Protein AF-A0A957IPK6-F1 (afdb_monomer)

Solvent-accessible surface area (backbone atoms only — not comparable to full-atom values): 6291 Å² total; per-residue (Å²): 106,47,81,39,20,40,30,77,66,76,38,60,63,90,90,68,87,80,60,95,87,61,80,61,48,41,78,31,62,77,38,46,96,64,96,66,95,61,66,51,75,47,46,54,57,97,92,36,81,48,66,63,38,65,96,62,72,38,69,56,96,72,29,33,40,40,62,72,87,48,88,86,35,32,35,38,36,43,97,91,46,74,29,48,57,64,97,69,92,48,79,67,56,54,79,82,80,132

Nearest PDB structures (foldseek):
  6sjl-assembly1_C  TM=2.484E-01  e=4.606E+00  Escherichia col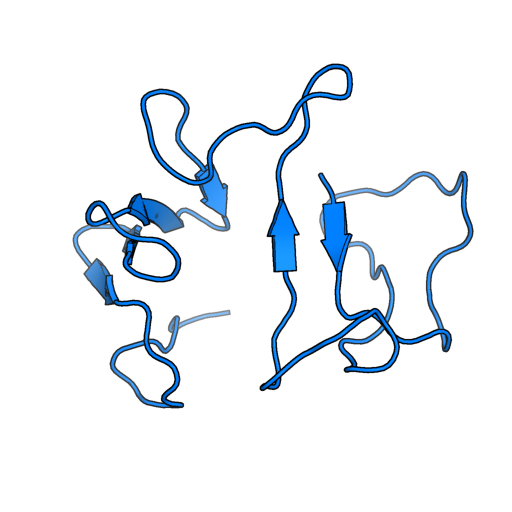i
  6sk0-assembly1_A  TM=2.640E-01  e=8.085E+00  Escherichia coli

Sequence (98 aa):
ITYMHLETRDRIAVGTFVQTGDRLGHPSCEGGYSNGTHVHIARTFNGRWVSADGDIPFTMGGWVSQGLGREYDGVLVHGGVSKEACECRDEINAIPGQ

Foldseek 3Di:
DDKFQFDPPPADDPPDDDDPPDDRHDHHCNRDHDPDGDMDDWDDDPRDTDDLADPDWDADPQWTWHAPPDPQWTWTDHPNDIATRDPDDDPSNDDPDD

Secondary structure (DSSP, 8-state):
-EEESB-STTPPPTT----TT-----B-GGGS--SSS--EEEEEETTEEE-SSSSS-EEETTEEEEE-SSTT-EEEEETTEEEE--SS-STTT-----

Radius of gyration: 14.69 Å; Cα contacts (8 Å, |Δi|>4): 141; chains: 1; bounding box: 32×29×38 Å

Mean predicted aligned error: 3.59 Å

pLDDT: mean 93.13, std 6.08, range [49.44, 97.56]

Structure (mmCIF, N/CA/C/O backbone):
data_AF-A0A957IPK6-F1
#
_entry.id   AF-A0A957IPK6-F1
#
loop_
_atom_site.group_PDB
_atom_site.id
_atom_site.type_symbol
_atom_site.label_atom_id
_atom_site.label_alt_id
_atom_site.label_comp_id
_atom_site.label_asym_id
_atom_site.label_entity_id
_atom_site.label_seq_id
_atom_site.pdbx_PDB_ins_code
_atom_site.Cartn_x
_atom_site.Cartn_y
_atom_site.Cartn_z
_atom_site.occupancy
_atom_site.B_iso_or_equiv
_atom_site.auth_seq_id
_atom_site.auth_comp_id
_atom_site.auth_asym_id
_atom_site.auth_atom_id
_atom_site.pdbx_PDB_model_num
ATOM 1 N N . ILE A 1 1 ? -3.523 0.366 -9.989 1.00 91.12 1 ILE A N 1
ATOM 2 C CA . ILE A 1 1 ? -2.810 0.131 -8.709 1.00 91.12 1 ILE A CA 1
ATOM 3 C C . ILE A 1 1 ? -1.333 0.337 -8.975 1.00 91.12 1 ILE A C 1
ATOM 5 O O . ILE A 1 1 ? -0.864 -0.109 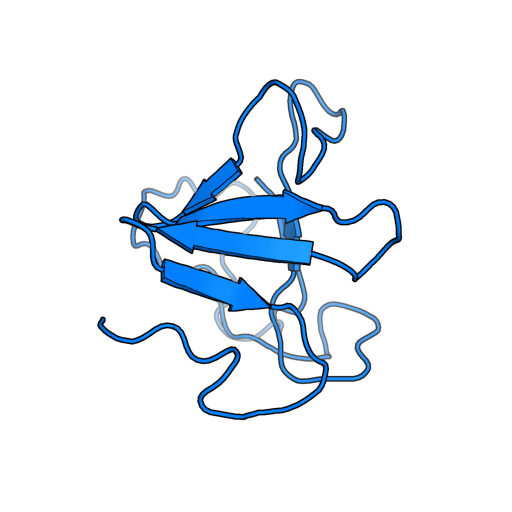-10.015 1.00 91.12 1 ILE A O 1
ATOM 9 N N . THR A 1 2 ? -0.640 1.014 -8.074 1.00 92.75 2 THR A N 1
ATOM 10 C CA . THR A 1 2 ? 0.795 1.285 -8.144 1.00 92.75 2 THR A CA 1
ATOM 11 C C . THR A 1 2 ? 1.471 0.616 -6.957 1.00 92.75 2 THR A C 1
ATOM 13 O O . THR A 1 2 ? 0.971 0.741 -5.841 1.00 92.75 2 THR A O 1
ATOM 16 N N . TYR A 1 3 ? 2.595 -0.054 -7.204 1.00 94.94 3 TYR A N 1
ATOM 17 C CA . TYR A 1 3 ? 3.501 -0.592 -6.189 1.00 94.94 3 TYR A CA 1
ATOM 18 C C . TYR A 1 3 ? 4.842 0.142 -6.315 1.00 94.94 3 TYR A C 1
ATOM 20 O O . TYR A 1 3 ? 5.351 0.280 -7.427 1.00 94.94 3 TYR A O 1
ATOM 28 N N . MET A 1 4 ? 5.398 0.629 -5.208 1.00 94.88 4 MET A N 1
ATOM 29 C CA . MET A 1 4 ? 6.682 1.346 -5.164 1.00 94.88 4 MET A CA 1
ATOM 30 C C . MET A 1 4 ? 7.642 0.669 -4.181 1.00 94.88 4 MET A C 1
ATOM 32 O O . MET A 1 4 ? 7.228 -0.203 -3.420 1.00 94.88 4 MET A O 1
ATOM 36 N N . HIS A 1 5 ? 8.908 1.094 -4.193 1.00 96.94 5 HIS A N 1
ATOM 37 C CA . HIS A 1 5 ? 10.015 0.478 -3.456 1.00 96.94 5 HIS A CA 1
ATOM 38 C C . HIS A 1 5 ? 10.259 -0.953 -3.916 1.00 96.94 5 HIS A C 1
ATOM 40 O O . HIS A 1 5 ? 10.269 -1.879 -3.115 1.00 96.94 5 HIS A O 1
ATOM 46 N N . LEU A 1 6 ? 10.415 -1.132 -5.231 1.00 95.81 6 LEU A N 1
ATOM 47 C CA . LEU A 1 6 ? 10.802 -2.399 -5.849 1.00 95.81 6 LEU A CA 1
ATOM 48 C C . LEU A 1 6 ? 12.175 -2.264 -6.519 1.00 95.81 6 LEU A C 1
ATOM 50 O O . LEU A 1 6 ? 12.385 -1.325 -7.294 1.00 95.81 6 LEU A O 1
ATOM 54 N N . GLU A 1 7 ? 13.082 -3.209 -6.260 1.00 95.75 7 GLU A N 1
ATOM 55 C CA . GLU A 1 7 ? 14.385 -3.278 -6.946 1.00 95.75 7 GLU A CA 1
ATOM 56 C C . GLU A 1 7 ? 14.251 -3.662 -8.419 1.00 95.75 7 GLU A C 1
ATOM 58 O O . GLU A 1 7 ? 13.178 -4.032 -8.896 1.00 95.75 7 GLU A O 1
ATOM 63 N N . THR A 1 8 ? 15.346 -3.534 -9.166 1.00 95.56 8 THR A N 1
ATOM 64 C CA . THR A 1 8 ? 15.403 -3.888 -10.592 1.00 95.56 8 THR A CA 1
ATOM 65 C C . THR A 1 8 ? 15.432 -5.392 -10.846 1.00 95.56 8 THR A C 1
ATOM 67 O O . THR A 1 8 ? 14.889 -5.849 -11.855 1.00 95.56 8 THR A O 1
ATOM 70 N N . ARG A 1 9 ? 16.034 -6.174 -9.947 1.00 96.69 9 ARG A N 1
ATOM 71 C CA . ARG A 1 9 ? 16.130 -7.632 -10.076 1.00 96.69 9 ARG A CA 1
ATOM 72 C C . ARG A 1 9 ? 14.743 -8.272 -10.040 1.00 96.69 9 ARG A C 1
ATOM 74 O O . ARG A 1 9 ? 13.933 -7.971 -9.171 1.00 96.69 9 ARG A O 1
ATOM 81 N N . ASP A 1 10 ? 14.479 -9.157 -10.999 1.00 95.81 10 ASP A N 1
ATOM 82 C CA . ASP A 1 10 ? 13.206 -9.875 -11.175 1.00 95.81 10 ASP A CA 1
ATOM 83 C C . ASP A 1 10 ? 11.956 -8.973 -11.242 1.00 95.81 10 ASP A C 1
ATOM 85 O O . ASP A 1 10 ? 10.829 -9.458 -11.111 1.00 95.81 10 ASP A O 1
ATOM 89 N N . ARG A 1 11 ? 12.124 -7.659 -11.455 1.00 96.38 11 ARG A N 1
ATOM 90 C CA . ARG A 1 11 ? 10.999 -6.747 -11.638 1.00 96.38 11 ARG A CA 1
ATOM 91 C C . ARG A 1 11 ? 10.344 -7.027 -12.972 1.00 96.38 11 ARG A C 1
ATOM 93 O O . ARG A 1 11 ? 11.003 -7.072 -14.012 1.00 96.38 11 ARG A O 1
ATOM 100 N N . ILE A 1 12 ? 9.032 -7.186 -12.933 1.00 96.56 12 ILE A N 1
ATOM 101 C CA . ILE A 1 12 ? 8.264 -7.536 -14.118 1.00 96.56 12 ILE A CA 1
ATOM 102 C C . ILE A 1 12 ? 8.389 -6.458 -15.207 1.00 96.56 12 ILE A C 1
ATOM 104 O O . ILE A 1 12 ? 8.454 -5.258 -14.925 1.00 96.56 12 ILE A O 1
ATOM 108 N N . ALA A 1 13 ? 8.432 -6.886 -16.469 1.00 96.50 13 ALA A N 1
ATOM 109 C CA . ALA A 1 13 ? 8.580 -5.980 -17.601 1.00 96.50 13 ALA A CA 1
ATOM 110 C C . ALA A 1 13 ? 7.322 -5.123 -17.818 1.00 96.50 13 ALA A C 1
ATOM 112 O O . ALA A 1 13 ? 6.189 -5.578 -17.630 1.00 96.50 13 ALA A O 1
ATOM 113 N N . VAL A 1 14 ? 7.517 -3.885 -18.278 1.00 95.94 14 VAL A N 1
ATOM 114 C CA . VAL A 1 14 ? 6.416 -2.980 -18.641 1.00 95.94 14 VAL A CA 1
ATOM 115 C C . VAL A 1 14 ? 5.577 -3.599 -19.763 1.00 95.94 14 VAL A C 1
ATOM 117 O O . VAL A 1 14 ? 6.116 -4.128 -20.730 1.00 95.94 14 VAL A O 1
ATOM 120 N N . GLY A 1 15 ? 4.252 -3.516 -19.631 1.00 97.00 15 GLY A N 1
ATOM 121 C CA . GLY A 1 15 ? 3.301 -4.106 -20.579 1.00 97.00 15 GLY A CA 1
ATOM 122 C C . GLY A 1 15 ? 2.941 -5.565 -20.285 1.00 97.00 15 GLY A C 1
ATOM 123 O O . GLY A 1 15 ? 2.078 -6.114 -20.964 1.00 97.00 15 GLY A O 1
ATOM 124 N N . THR A 1 16 ? 3.546 -6.188 -19.268 1.00 97.56 16 THR A N 1
ATOM 125 C CA . THR A 1 16 ? 3.163 -7.541 -18.845 1.00 97.56 16 THR A CA 1
ATOM 126 C C . THR A 1 16 ? 1.782 -7.528 -18.193 1.00 97.56 16 THR A C 1
ATOM 128 O O . THR A 1 16 ? 1.521 -6.738 -17.284 1.00 97.56 16 THR A O 1
ATOM 131 N N . PHE A 1 17 ? 0.899 -8.416 -18.646 1.00 96.88 17 PHE A N 1
ATOM 132 C CA . PHE A 1 17 ? -0.386 -8.662 -17.995 1.00 96.88 17 PHE A CA 1
ATOM 133 C C . PHE A 1 17 ? -0.180 -9.508 -16.739 1.00 96.88 17 PHE A C 1
ATOM 135 O O . PHE A 1 17 ? 0.559 -10.488 -16.77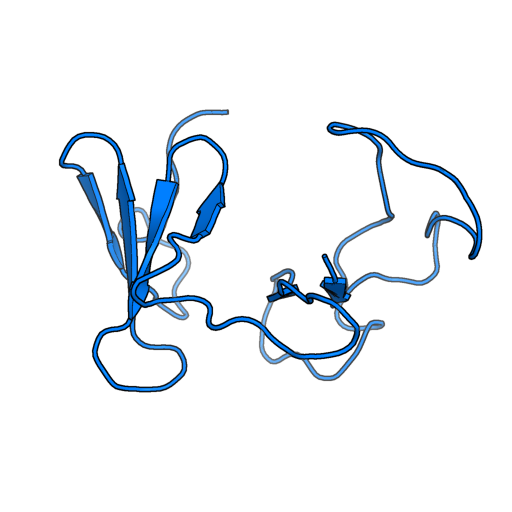7 1.00 96.88 17 PHE A O 1
ATOM 142 N N . VAL A 1 18 ? -0.855 -9.143 -15.650 1.00 95.69 18 VAL A N 1
ATOM 143 C CA . VAL A 1 18 ? -0.751 -9.821 -14.350 1.00 95.69 18 VAL A CA 1
ATOM 144 C C . VAL A 1 18 ? -2.125 -10.109 -13.761 1.00 95.69 18 VAL A C 1
ATOM 146 O O . VAL A 1 18 ? -3.109 -9.442 -14.089 1.00 95.69 18 VAL A O 1
ATOM 149 N N . GLN A 1 19 ? -2.170 -11.089 -12.871 1.00 96.12 19 GLN A N 1
ATOM 150 C CA . GLN A 1 19 ? -3.310 -11.488 -12.059 1.00 96.12 19 GLN A CA 1
ATOM 151 C C . GLN A 1 19 ? -2.988 -11.327 -10.568 1.00 96.12 19 GLN A C 1
ATOM 153 O O . GLN A 1 19 ? -1.839 -11.150 -10.155 1.00 96.12 19 GLN A O 1
ATOM 158 N N . THR A 1 20 ? -4.018 -11.388 -9.725 1.00 93.56 20 THR A N 1
ATOM 159 C CA . THR A 1 20 ? -3.821 -11.450 -8.273 1.00 93.56 20 THR A CA 1
ATOM 160 C C . THR A 1 20 ? -2.988 -12.678 -7.907 1.00 93.56 20 THR A C 1
ATOM 162 O O . THR A 1 20 ? -3.334 -13.794 -8.279 1.00 93.56 20 THR A O 1
ATOM 165 N N . GLY A 1 21 ? -1.912 -12.461 -7.147 1.00 92.62 21 GLY A N 1
ATOM 166 C CA . GLY A 1 21 ? -0.972 -13.507 -6.734 1.00 92.62 21 GLY A CA 1
ATOM 167 C C . GLY A 1 21 ? 0.327 -13.536 -7.541 1.00 92.62 21 GLY A C 1
ATOM 168 O O . GLY A 1 21 ? 1.305 -14.120 -7.073 1.00 92.62 21 GLY A O 1
ATOM 169 N N . ASP A 1 22 ? 0.381 -12.865 -8.695 1.00 96.38 22 ASP A N 1
ATOM 170 C CA . ASP A 1 22 ? 1.610 -12.781 -9.483 1.00 96.38 22 ASP A CA 1
ATOM 171 C C . ASP A 1 22 ? 2.697 -11.981 -8.756 1.00 96.38 22 ASP A C 1
ATOM 173 O O . ASP A 1 22 ? 2.443 -10.977 -8.082 1.00 96.38 22 ASP A O 1
ATOM 177 N N . ARG A 1 23 ? 3.948 -12.420 -8.918 1.00 95.69 23 ARG A N 1
ATOM 178 C CA . ARG A 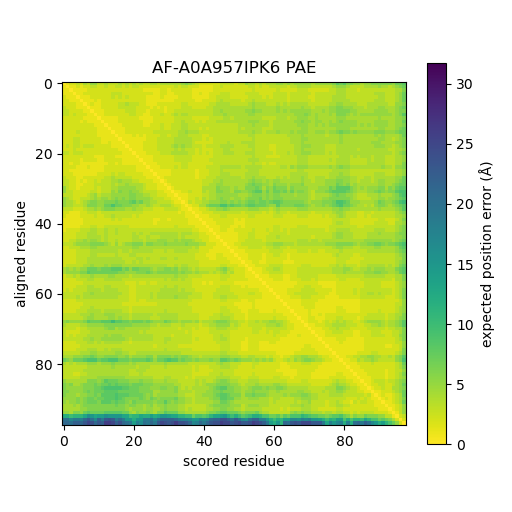1 23 ? 5.118 -11.734 -8.362 1.00 95.69 23 ARG A CA 1
ATOM 179 C C . ARG A 1 23 ? 5.497 -10.556 -9.253 1.00 95.69 23 ARG A C 1
ATOM 181 O O . ARG A 1 23 ? 5.743 -10.734 -10.441 1.00 95.69 23 ARG A O 1
ATOM 188 N N . LEU A 1 24 ? 5.591 -9.364 -8.664 1.00 96.31 24 LEU A N 1
ATOM 189 C CA . LEU A 1 24 ? 5.925 -8.131 -9.391 1.00 96.31 24 LEU A CA 1
ATOM 190 C C . LEU A 1 24 ? 7.412 -7.737 -9.296 1.00 96.31 24 LEU A C 1
ATOM 192 O O . LEU A 1 24 ? 7.868 -6.898 -10.072 1.00 96.31 24 LEU A O 1
ATOM 196 N N . GLY A 1 25 ? 8.157 -8.324 -8.355 1.00 96.06 25 GLY A N 1
ATOM 197 C CA . GLY A 1 25 ? 9.565 -8.031 -8.069 1.00 96.06 25 GLY A CA 1
ATOM 198 C C . GLY A 1 25 ? 9.893 -8.267 -6.593 1.00 96.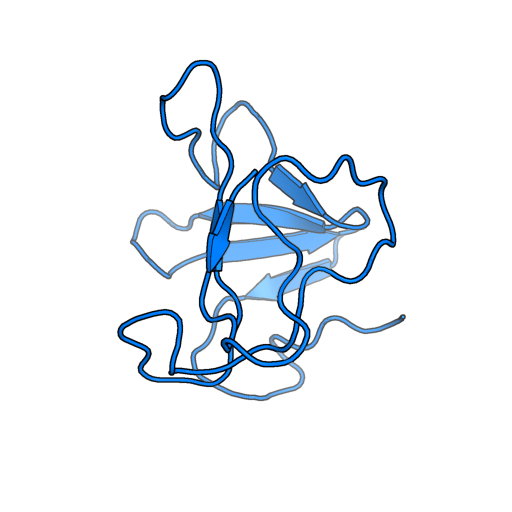06 25 GLY A C 1
ATOM 199 O O . GLY A 1 25 ? 9.173 -9.004 -5.911 1.00 96.06 25 GLY A O 1
ATOM 200 N N . HIS A 1 26 ? 10.941 -7.607 -6.093 1.00 96.25 26 HIS A N 1
ATOM 201 C CA . HIS A 1 26 ? 11.347 -7.661 -4.681 1.00 96.25 26 HIS A CA 1
ATOM 202 C C . HIS A 1 26 ? 11.300 -6.267 -4.030 1.00 96.25 26 HIS A C 1
ATOM 204 O O . HIS A 1 26 ? 11.682 -5.296 -4.686 1.00 96.25 26 HIS A O 1
ATOM 210 N N . PRO A 1 27 ? 10.857 -6.135 -2.764 1.00 95.31 27 PRO A N 1
ATOM 211 C CA . PRO A 1 27 ? 10.906 -4.868 -2.032 1.00 95.31 27 PRO A CA 1
ATOM 212 C C . PRO A 1 27 ? 12.340 -4.352 -1.839 1.00 95.31 27 PRO A C 1
ATOM 214 O O . PRO A 1 27 ? 13.216 -5.124 -1.456 1.00 95.31 27 PRO A O 1
ATOM 217 N N . SER A 1 28 ? 12.586 -3.059 -2.068 1.00 94.81 28 SER A N 1
ATOM 218 C CA . SER A 1 28 ? 13.903 -2.422 -1.911 1.00 94.81 28 SER A CA 1
ATOM 219 C C . SER A 1 28 ? 13.839 -0.891 -1.953 1.00 94.81 28 SER A C 1
ATOM 221 O O . SER A 1 28 ? 13.011 -0.309 -2.655 1.00 94.81 28 SER A O 1
ATOM 223 N N . CYS A 1 29 ? 14.795 -0.231 -1.290 1.00 93.25 29 CYS A N 1
ATOM 224 C CA . CYS A 1 29 ? 15.006 1.220 -1.365 1.00 93.25 29 CYS A CA 1
ATOM 225 C C . CYS A 1 29 ? 15.542 1.696 -2.732 1.00 93.25 29 CYS A C 1
ATOM 227 O O . CYS A 1 29 ? 15.626 2.893 -2.971 1.00 93.25 29 CYS A O 1
ATOM 229 N N . GLU A 1 30 ? 15.923 0.795 -3.647 1.00 94.00 30 GLU A N 1
ATOM 230 C CA . GLU A 1 30 ? 16.308 1.174 -5.020 1.00 94.00 30 GLU A CA 1
ATOM 231 C C . GLU A 1 30 ? 15.129 1.807 -5.787 1.00 94.00 30 GLU A C 1
ATOM 233 O O . GLU A 1 30 ? 15.317 2.666 -6.647 1.00 94.00 30 GLU A O 1
ATOM 238 N N . GLY A 1 31 ? 13.894 1.412 -5.455 1.00 89.88 31 GLY A N 1
ATOM 239 C CA . GLY A 1 31 ? 12.670 1.853 -6.127 1.00 89.88 31 GLY A CA 1
ATOM 240 C C . GLY A 1 31 ? 12.174 3.256 -5.754 1.00 89.88 31 GLY A C 1
ATOM 241 O O . GLY A 1 31 ? 11.017 3.568 -6.042 1.00 89.88 31 GLY A O 1
ATOM 242 N N . GLY A 1 32 ? 13.005 4.079 -5.105 1.00 92.50 32 GLY A N 1
ATOM 243 C CA . GLY A 1 32 ? 12.694 5.449 -4.691 1.00 92.50 32 GLY A CA 1
ATOM 244 C C . GLY A 1 32 ? 13.197 5.782 -3.284 1.00 92.50 32 GLY A C 1
ATOM 245 O O . GLY A 1 32 ? 13.705 4.929 -2.566 1.00 92.50 32 GLY A O 1
ATOM 246 N N . TYR A 1 33 ? 13.050 7.041 -2.865 1.00 93.50 33 TYR A N 1
ATOM 247 C CA . TYR A 1 33 ? 13.442 7.454 -1.513 1.00 93.50 33 TYR A CA 1
ATOM 248 C C . TYR A 1 33 ? 12.608 6.725 -0.448 1.00 93.50 33 TYR A C 1
ATOM 250 O O . TYR A 1 33 ? 11.383 6.827 -0.453 1.00 93.50 33 TYR A O 1
ATOM 258 N N . SER A 1 34 ? 13.270 6.036 0.481 1.00 90.69 34 SER A N 1
ATOM 259 C CA . SER A 1 34 ? 12.634 5.334 1.59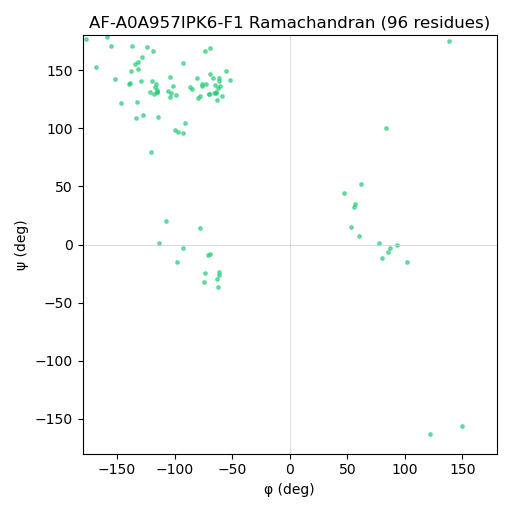6 1.00 90.69 34 SER A CA 1
ATOM 260 C C . SER A 1 34 ? 13.429 5.531 2.885 1.00 90.69 34 SER A C 1
ATOM 262 O O . SER A 1 34 ? 14.657 5.457 2.874 1.00 90.69 34 SER A O 1
ATOM 264 N N . ASN A 1 35 ? 12.729 5.742 3.999 1.00 88.56 35 ASN A N 1
ATOM 265 C CA . ASN A 1 35 ? 13.294 5.765 5.351 1.00 88.56 35 ASN A CA 1
ATOM 266 C C . ASN A 1 35 ? 13.232 4.389 6.048 1.00 88.56 35 ASN A C 1
ATOM 268 O O . ASN A 1 35 ? 13.729 4.253 7.164 1.00 88.56 35 ASN A O 1
ATOM 272 N N . GLY A 1 36 ? 12.633 3.374 5.411 1.00 86.25 36 GLY A N 1
ATOM 273 C CA . GLY A 1 36 ? 12.342 2.089 6.039 1.00 86.25 36 GLY A CA 1
ATOM 274 C C . GLY A 1 36 ? 12.148 0.928 5.061 1.00 86.25 36 GLY A C 1
ATOM 275 O O . GLY A 1 36 ? 12.245 1.064 3.840 1.00 86.25 36 GLY A O 1
ATOM 276 N N . THR A 1 37 ? 11.910 -0.258 5.623 1.00 88.81 37 THR A N 1
ATOM 277 C CA . THR A 1 37 ? 11.614 -1.475 4.853 1.00 88.81 37 THR A CA 1
ATOM 278 C C . THR A 1 37 ? 10.107 -1.616 4.699 1.00 88.81 37 THR A C 1
ATOM 280 O O . THR A 1 37 ? 9.440 -2.152 5.581 1.00 88.81 37 THR A O 1
ATOM 283 N N . HIS A 1 38 ? 9.574 -1.147 3.576 1.00 91.94 38 HIS A N 1
ATOM 284 C CA . HIS A 1 38 ? 8.155 -1.239 3.247 1.00 91.94 38 HIS A CA 1
ATOM 285 C C . HIS A 1 38 ? 7.943 -1.195 1.734 1.00 91.94 38 HIS A C 1
ATOM 287 O O . HIS A 1 38 ? 8.854 -0.907 0.963 1.00 91.94 38 HIS A O 1
ATOM 293 N N . VAL A 1 39 ? 6.709 -1.460 1.320 1.00 94.50 39 VAL A N 1
ATOM 294 C CA . VAL A 1 39 ? 6.224 -1.246 -0.047 1.00 94.50 39 VAL A CA 1
ATOM 295 C C . VAL A 1 39 ? 5.138 -0.181 0.030 1.00 94.50 39 VAL A C 1
ATOM 297 O O . VAL A 1 39 ? 4.248 -0.290 0.874 1.00 94.50 39 VAL A O 1
ATOM 300 N N . HIS A 1 40 ? 5.171 0.832 -0.842 1.00 95.25 40 HIS A N 1
ATOM 301 C CA . HIS A 1 40 ? 3.995 1.696 -0.998 1.00 95.25 40 HIS A CA 1
ATOM 302 C C . HIS A 1 40 ? 3.034 1.093 -2.008 1.00 95.25 40 HIS A C 1
ATOM 304 O O . HIS A 1 40 ? 3.435 0.679 -3.097 1.00 95.25 40 HIS A O 1
ATOM 310 N N . ILE A 1 41 ? 1.754 1.114 -1.657 1.00 95.25 41 ILE A N 1
ATOM 311 C CA . ILE A 1 41 ? 0.660 0.707 -2.528 1.00 95.25 41 ILE A CA 1
ATOM 312 C C . ILE A 1 41 ? -0.274 1.900 -2.670 1.00 95.25 41 ILE A C 1
ATOM 314 O O . ILE A 1 41 ? -0.671 2.508 -1.679 1.00 95.25 41 ILE A O 1
ATOM 318 N N . ALA A 1 42 ? -0.645 2.229 -3.902 1.00 95.38 42 ALA A N 1
ATOM 319 C CA . ALA A 1 42 ? -1.573 3.315 -4.175 1.00 95.38 42 ALA A CA 1
ATOM 320 C C . ALA A 1 42 ? -2.588 2.929 -5.251 1.00 95.38 42 ALA A C 1
ATOM 322 O O . ALA A 1 42 ? -2.319 2.138 -6.162 1.00 95.38 42 ALA A O 1
ATOM 323 N N . ARG A 1 43 ? -3.788 3.500 -5.154 1.00 95.44 43 ARG A N 1
ATOM 324 C CA . ARG A 1 43 ? -4.860 3.288 -6.125 1.00 95.44 43 ARG A CA 1
ATOM 325 C C . ARG A 1 43 ? -4.940 4.478 -7.059 1.00 95.44 43 ARG A C 1
ATOM 327 O O . ARG A 1 43 ? -4.898 5.629 -6.632 1.00 95.44 43 ARG A O 1
ATOM 334 N N . THR A 1 44 ? -5.087 4.180 -8.339 1.00 93.44 44 THR A N 1
ATOM 335 C CA . THR A 1 44 ? -5.304 5.178 -9.378 1.00 93.44 44 THR A CA 1
ATOM 336 C C . THR A 1 44 ? -6.513 4.783 -10.205 1.00 93.44 44 THR A C 1
ATOM 338 O O . THR A 1 44 ? -6.707 3.602 -10.500 1.00 93.44 44 THR A O 1
ATOM 341 N N . PHE A 1 45 ? -7.323 5.768 -10.575 1.00 93.44 45 PHE A N 1
ATOM 342 C CA . PHE A 1 45 ? -8.466 5.601 -11.463 1.00 93.44 45 PHE A CA 1
ATOM 343 C C . PHE A 1 45 ? -8.428 6.695 -12.529 1.00 93.44 45 PHE A C 1
ATOM 345 O O . PHE A 1 45 ? -8.359 7.880 -12.202 1.00 93.44 45 PHE A O 1
ATOM 352 N N . ASN A 1 46 ? -8.407 6.301 -13.807 1.00 94.62 46 ASN A N 1
ATOM 353 C CA . ASN A 1 46 ? -8.264 7.207 -14.956 1.00 94.62 46 ASN A CA 1
ATOM 354 C C . ASN A 1 46 ? -7.133 8.243 -14.789 1.00 94.62 46 ASN A C 1
ATOM 356 O O . ASN A 1 46 ? -7.313 9.432 -15.040 1.00 94.62 46 ASN A O 1
ATOM 360 N N . GLY A 1 47 ? -5.971 7.790 -14.308 1.00 91.31 47 GLY A N 1
ATOM 361 C CA . GLY A 1 47 ? -4.785 8.632 -14.115 1.00 91.31 47 GLY A CA 1
ATOM 362 C C . GLY A 1 47 ? -4.810 9.537 -12.878 1.00 91.31 47 GLY A C 1
ATOM 363 O O . GLY A 1 47 ? -3.844 10.259 -12.654 1.00 91.31 47 GLY A O 1
ATOM 364 N N . ARG A 1 48 ? -5.865 9.500 -12.055 1.00 94.06 48 ARG A N 1
ATOM 365 C CA . ARG A 1 48 ? -5.938 10.249 -10.792 1.00 94.06 48 ARG A CA 1
ATOM 366 C C . ARG A 1 48 ? -5.725 9.343 -9.594 1.00 94.06 48 ARG A C 1
ATOM 368 O O . ARG A 1 48 ? -6.186 8.203 -9.594 1.00 94.06 48 ARG A O 1
ATOM 375 N N . TRP A 1 49 ? -5.065 9.868 -8.569 1.00 94.25 49 TRP A N 1
ATOM 376 C CA . TRP A 1 49 ? -4.961 9.210 -7.272 1.00 94.25 49 TRP A CA 1
ATOM 377 C C . TRP A 1 49 ? -6.336 9.098 -6.616 1.00 94.25 49 TRP A C 1
ATOM 379 O O . TRP A 1 49 ? -7.131 10.036 -6.650 1.00 94.25 49 TRP A O 1
ATOM 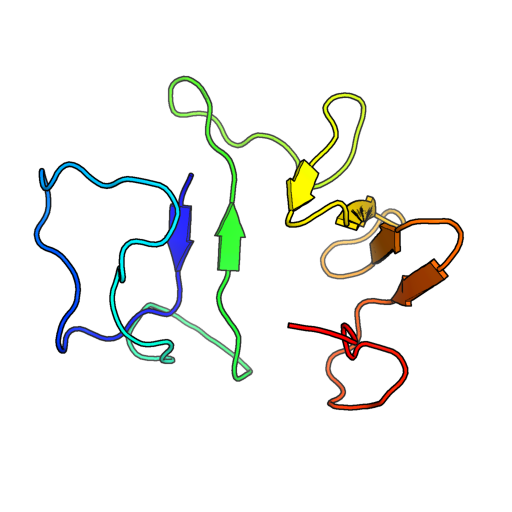389 N N . VAL A 1 50 ? -6.600 7.936 -6.028 1.00 95.38 50 VAL A N 1
ATOM 390 C CA . VAL A 1 50 ? -7.757 7.689 -5.165 1.00 95.38 50 VAL A CA 1
ATOM 391 C C . VAL A 1 50 ? -7.234 7.640 -3.736 1.00 95.38 50 VAL A C 1
ATOM 393 O O . VAL A 1 50 ? -6.237 6.959 -3.488 1.00 95.38 50 VAL A O 1
ATOM 396 N N . SER A 1 51 ? -7.895 8.350 -2.818 1.00 94.62 51 SER A N 1
ATOM 397 C CA . SER A 1 51 ? -7.470 8.414 -1.417 1.00 94.62 51 SER A CA 1
ATOM 398 C C . SER A 1 51 ? -7.346 7.020 -0.785 1.00 94.62 51 SER A C 1
ATOM 400 O O . SER A 1 51 ? -8.034 6.071 -1.189 1.00 94.62 51 SER A O 1
ATOM 402 N N . ALA A 1 52 ? -6.427 6.880 0.173 1.00 94.81 52 ALA A N 1
ATOM 403 C CA . ALA A 1 52 ? -6.238 5.637 0.923 1.00 94.81 52 ALA A CA 1
ATOM 404 C C . ALA A 1 52 ? -7.374 5.404 1.934 1.00 94.81 52 ALA A C 1
ATOM 406 O O . ALA A 1 52 ? -7.696 4.260 2.240 1.00 94.81 52 ALA A O 1
ATOM 407 N N . ASP A 1 53 ? -8.023 6.484 2.355 1.00 94.31 53 ASP A N 1
ATOM 408 C CA . ASP A 1 53 ? -9.169 6.552 3.249 1.00 94.31 53 ASP A CA 1
ATOM 409 C C . ASP A 1 53 ? -10.311 7.387 2.631 1.00 94.31 53 ASP A C 1
ATOM 411 O O . ASP A 1 53 ? -10.109 8.143 1.680 1.00 94.31 53 ASP A O 1
ATOM 415 N N . GLY A 1 54 ? -11.535 7.229 3.139 1.00 91.62 54 GLY A N 1
ATOM 416 C CA . GLY A 1 54 ? -12.724 7.965 2.687 1.00 91.62 54 GLY A CA 1
ATOM 417 C C . GLY A 1 54 ? -13.854 7.062 2.189 1.00 91.62 54 GLY A C 1
ATOM 418 O O . GLY A 1 54 ? -13.868 5.861 2.456 1.00 91.62 54 GLY A O 1
ATOM 419 N N . ASP A 1 55 ? -14.800 7.646 1.447 1.00 93.19 55 ASP A N 1
ATOM 420 C CA . ASP A 1 55 ? -16.061 6.991 1.050 1.00 93.19 55 ASP A CA 1
ATOM 421 C C . ASP A 1 55 ? -15.872 5.731 0.192 1.00 93.19 55 ASP A C 1
ATOM 423 O O . ASP A 1 55 ? -16.725 4.845 0.173 1.00 93.19 55 ASP A O 1
ATOM 427 N N . ILE A 1 56 ? -14.754 5.647 -0.536 1.00 94.69 56 ILE A N 1
ATOM 428 C CA . ILE A 1 56 ? -14.395 4.480 -1.343 1.00 94.69 56 ILE A CA 1
ATOM 429 C C . ILE A 1 56 ? -13.372 3.648 -0.555 1.00 94.69 56 ILE A C 1
ATOM 431 O O . ILE A 1 56 ? -12.170 3.951 -0.607 1.00 94.69 56 ILE A O 1
ATOM 435 N N . PRO A 1 57 ? -13.797 2.574 0.136 1.00 95.06 57 PRO A N 1
ATOM 436 C CA . PRO A 1 57 ? -12.931 1.834 1.046 1.00 95.06 57 PRO A CA 1
ATOM 437 C C . PRO A 1 57 ? -11.740 1.224 0.308 1.00 95.06 57 PRO A C 1
ATOM 439 O O . PRO A 1 57 ? -11.872 0.724 -0.814 1.00 95.06 57 PRO A O 1
ATOM 442 N N . PHE A 1 58 ? -10.559 1.256 0.928 1.00 96.50 58 PHE A N 1
ATOM 443 C CA . PHE A 1 58 ? -9.386 0.528 0.449 1.00 96.50 58 PHE A CA 1
ATOM 444 C C . PHE A 1 58 ? -9.244 -0.795 1.197 1.00 96.50 58 PHE A C 1
ATOM 446 O O . PHE A 1 58 ? -8.698 -0.838 2.296 1.00 96.50 58 PHE A O 1
ATOM 453 N N . THR A 1 59 ? -9.737 -1.875 0.586 1.00 95.19 59 THR A N 1
ATOM 454 C CA . THR A 1 59 ? -9.702 -3.223 1.166 1.00 95.19 59 THR A CA 1
ATOM 455 C C . THR A 1 59 ? -8.542 -4.058 0.616 1.00 95.19 59 THR A C 1
ATOM 457 O O . THR A 1 59 ? -8.403 -4.207 -0.597 1.00 95.19 59 THR A O 1
ATOM 460 N N . MET A 1 60 ? -7.742 -4.649 1.506 1.00 92.88 60 MET A N 1
ATOM 461 C CA . MET A 1 60 ? -6.611 -5.534 1.201 1.00 92.88 60 MET A CA 1
ATOM 462 C C . MET A 1 60 ? -6.687 -6.776 2.095 1.00 92.88 60 MET A C 1
ATOM 464 O O . MET A 1 60 ? -6.508 -6.680 3.303 1.00 92.88 60 MET A O 1
ATOM 468 N N . GLY A 1 61 ? -7.009 -7.946 1.534 1.00 90.94 61 GLY A N 1
ATOM 469 C CA . GLY A 1 61 ? -7.158 -9.173 2.339 1.00 90.94 61 GLY A CA 1
ATOM 470 C C . GLY A 1 61 ? -8.200 -9.042 3.463 1.00 90.94 61 GLY A C 1
ATOM 471 O O . GLY A 1 61 ? -8.000 -9.540 4.564 1.00 90.94 61 GLY A O 1
ATOM 472 N N . GLY A 1 62 ? -9.276 -8.287 3.217 1.00 94.06 62 GLY A N 1
ATOM 473 C CA . GLY A 1 62 ? -10.311 -7.965 4.207 1.00 94.06 62 GLY A CA 1
ATOM 474 C C . GLY A 1 62 ? -9.959 -6.833 5.182 1.00 94.06 62 GLY A C 1
ATOM 475 O O . GLY A 1 62 ? -10.856 -6.333 5.851 1.00 94.06 62 GLY A O 1
ATOM 476 N N . TRP A 1 63 ? -8.702 -6.384 5.241 1.00 96.31 63 TRP A N 1
ATOM 477 C CA . TRP A 1 63 ? -8.312 -5.205 6.015 1.00 96.31 63 TRP A CA 1
ATOM 478 C C . TRP A 1 63 ? -8.695 -3.929 5.278 1.00 96.31 63 TRP A C 1
ATOM 480 O O . TRP A 1 63 ? -8.348 -3.762 4.110 1.00 96.31 63 TRP A O 1
ATOM 490 N N . VAL A 1 64 ? -9.399 -3.026 5.952 1.00 97.19 64 VAL A N 1
ATOM 491 C CA . VAL A 1 64 ? -9.814 -1.731 5.406 1.00 97.19 64 VAL A CA 1
ATOM 492 C C . VAL A 1 64 ? -8.927 -0.632 5.977 1.00 97.19 64 VAL A C 1
ATOM 494 O O . VAL A 1 64 ? -8.802 -0.523 7.194 1.00 97.19 64 VAL A O 1
ATOM 497 N N . SER A 1 65 ? -8.322 0.178 5.108 1.00 97.12 65 SER A N 1
ATOM 498 C CA . SER A 1 65 ? -7.544 1.353 5.519 1.00 97.12 65 SER A CA 1
ATOM 499 C C . SER A 1 65 ? -8.446 2.518 5.930 1.00 97.12 65 SER A C 1
ATOM 501 O O . SER A 1 65 ? -9.456 2.787 5.277 1.00 97.12 65 SER A O 1
ATOM 503 N N . GLN A 1 66 ? -8.074 3.194 7.018 1.00 97.00 66 GLN A N 1
ATOM 504 C CA . GLN A 1 66 ? -8.705 4.418 7.513 1.00 97.00 66 GLN A CA 1
ATOM 505 C C . GLN A 1 66 ? -7.624 5.393 7.995 1.00 97.00 66 GLN A C 1
ATOM 507 O O . GLN A 1 66 ? -6.663 4.970 8.637 1.00 97.00 66 GLN A O 1
ATOM 512 N N . GLY A 1 67 ? -7.771 6.682 7.693 1.00 96.62 67 GLY A N 1
ATOM 513 C CA . GLY A 1 67 ? -6.877 7.735 8.170 1.00 96.62 67 GLY A CA 1
ATOM 514 C C . GLY A 1 67 ? -7.382 8.372 9.462 1.00 96.62 67 GLY A C 1
ATOM 515 O O . GLY A 1 67 ? -8.579 8.367 9.750 1.00 96.62 67 GLY A O 1
ATOM 516 N N . LEU A 1 68 ? -6.460 8.951 10.230 1.00 96.00 68 LEU A N 1
ATOM 517 C CA . LEU A 1 68 ? -6.741 9.690 11.467 1.00 96.00 68 LEU A CA 1
ATOM 518 C C . LEU A 1 68 ? -6.564 11.211 11.298 1.00 96.00 68 LEU A C 1
ATOM 520 O O . LEU A 1 68 ? -6.427 11.953 12.267 1.00 96.00 68 LEU A O 1
ATOM 524 N N . GLY A 1 69 ? -6.607 11.695 10.051 1.00 93.75 69 GLY A N 1
ATOM 525 C CA . GLY A 1 69 ? -6.601 13.124 9.714 1.00 93.75 69 GLY A CA 1
ATOM 526 C C . GLY A 1 69 ? -5.220 13.722 9.436 1.00 93.75 69 GLY A C 1
ATOM 527 O O . GLY A 1 69 ? -5.131 14.904 9.100 1.00 93.75 69 GLY A O 1
ATOM 528 N N . ARG A 1 70 ? -4.152 12.923 9.523 1.00 94.12 70 ARG A N 1
ATOM 529 C CA . ARG A 1 70 ? -2.794 13.321 9.143 1.00 94.12 70 ARG A CA 1
ATOM 530 C C . ARG A 1 70 ? -2.152 12.265 8.252 1.00 94.12 70 ARG A C 1
ATOM 532 O O . ARG A 1 70 ? -2.458 11.080 8.327 1.00 94.12 70 ARG A O 1
ATOM 539 N N . GLU A 1 71 ? -1.255 12.719 7.390 1.00 92.44 71 GLU A N 1
ATOM 540 C CA . GLU A 1 71 ? -0.387 11.847 6.605 1.00 92.44 71 GLU A CA 1
ATOM 541 C C . GLU A 1 71 ? 0.343 10.849 7.531 1.00 92.44 71 GLU A C 1
ATOM 543 O O . GLU A 1 71 ? 0.744 11.205 8.640 1.00 92.44 71 GLU A O 1
ATOM 548 N N . TYR A 1 72 ? 0.492 9.603 7.072 1.00 92.38 72 TYR A N 1
ATOM 549 C CA . TYR A 1 72 ? 1.102 8.489 7.821 1.00 92.38 72 TYR A CA 1
ATOM 550 C C . TYR A 1 72 ? 0.415 8.105 9.142 1.00 92.38 72 TYR A C 1
ATOM 552 O O . TYR A 1 72 ? 0.917 7.236 9.850 1.00 92.38 72 TYR A O 1
ATOM 560 N N . ASP A 1 73 ? -0.742 8.691 9.444 1.00 95.19 73 ASP A N 1
ATOM 561 C CA . ASP A 1 73 ? -1.485 8.481 10.682 1.00 95.19 73 ASP A CA 1
ATOM 562 C C . ASP A 1 73 ? -2.822 7.800 10.366 1.00 95.19 73 ASP A C 1
ATOM 564 O O . ASP A 1 73 ? -3.697 8.369 9.702 1.00 95.19 73 ASP A O 1
ATOM 568 N N . GLY A 1 74 ? -2.960 6.535 10.753 1.00 96.25 74 GLY A N 1
ATOM 569 C CA . GLY A 1 74 ? -4.060 5.699 10.288 1.00 96.25 74 GLY A CA 1
ATOM 570 C C . GLY A 1 74 ? -4.086 4.307 10.898 1.00 96.25 74 GLY A C 1
ATOM 571 O O . GLY A 1 74 ? -3.200 3.912 11.649 1.00 96.25 74 GLY A O 1
ATOM 572 N N . VAL A 1 75 ? -5.112 3.543 10.537 1.00 96.75 75 VAL A N 1
ATOM 573 C CA . VAL A 1 75 ? -5.321 2.167 10.990 1.00 96.75 75 VAL A CA 1
ATOM 574 C C . VAL A 1 75 ? -5.710 1.249 9.831 1.00 96.75 75 VAL A C 1
ATOM 576 O O . VAL A 1 75 ? -6.291 1.672 8.826 1.00 96.75 75 VAL A O 1
ATOM 579 N N . LEU A 1 76 ? -5.429 -0.040 9.995 1.00 96.88 76 LEU A N 1
ATOM 580 C CA . LEU A 1 76 ? -6.069 -1.120 9.255 1.00 96.88 76 LEU A CA 1
ATOM 581 C C . LEU A 1 76 ? -7.105 -1.795 10.158 1.00 96.88 76 LEU A C 1
ATOM 583 O O . LEU A 1 76 ? -6.787 -2.181 11.282 1.00 96.88 76 LEU A O 1
ATOM 587 N N . VAL A 1 77 ? -8.329 -1.975 9.655 1.00 96.19 77 VAL A N 1
ATOM 588 C CA . VAL A 1 77 ? -9.443 -2.578 10.405 1.00 96.19 77 VAL A CA 1
ATOM 589 C C . VAL A 1 77 ? -9.921 -3.868 9.740 1.00 96.19 77 VAL A C 1
ATOM 591 O O . VAL A 1 77 ? -10.223 -3.870 8.547 1.00 96.19 77 VAL A O 1
ATOM 594 N N . HIS A 1 78 ? -10.037 -4.953 10.507 1.00 95.69 78 HIS A N 1
ATOM 595 C CA . HIS A 1 78 ? -10.581 -6.237 10.051 1.00 95.69 78 HIS A CA 1
ATOM 596 C C . HIS A 1 78 ? -11.327 -6.935 11.191 1.00 95.69 78 HIS A C 1
ATOM 598 O O . HIS A 1 78 ? -10.743 -7.222 12.231 1.00 95.69 78 HIS A O 1
ATOM 604 N N . GLY A 1 79 ? -12.616 -7.243 11.010 1.00 92.56 79 GLY A N 1
ATOM 605 C CA . GLY A 1 79 ? -13.373 -8.069 11.965 1.00 92.56 79 GLY A CA 1
ATOM 606 C C . GLY A 1 79 ? -13.386 -7.548 13.412 1.00 92.56 79 GLY A C 1
ATOM 607 O O . GLY A 1 79 ? -13.382 -8.345 14.343 1.00 92.56 79 GLY A O 1
ATOM 608 N N . GLY A 1 80 ? -13.353 -6.225 13.610 1.00 91.75 80 GLY A N 1
ATOM 609 C CA . GLY A 1 80 ? -13.275 -5.591 14.934 1.00 91.75 80 GLY A CA 1
ATOM 610 C C . GLY A 1 80 ? -11.855 -5.434 15.494 1.00 91.75 80 GLY A C 1
ATOM 611 O O . GLY A 1 80 ? -11.680 -4.765 16.508 1.00 91.75 80 GLY A O 1
ATOM 612 N N . VAL A 1 81 ? -10.838 -5.989 14.829 1.00 94.81 81 VAL A N 1
ATOM 613 C CA . VAL A 1 81 ? -9.424 -5.744 15.137 1.00 94.81 81 VAL A CA 1
ATOM 614 C C . VAL A 1 81 ? -8.966 -4.478 14.421 1.00 94.81 81 VAL A C 1
ATOM 616 O O . VAL A 1 81 ? -9.232 -4.312 13.231 1.00 94.81 81 VAL A O 1
ATOM 619 N N . SER A 1 82 ? -8.255 -3.612 15.142 1.00 95.75 82 SER A N 1
ATOM 620 C CA . SER A 1 82 ? -7.593 -2.422 14.604 1.00 95.75 82 SER A CA 1
ATOM 621 C C . SER A 1 82 ? -6.079 -2.545 14.774 1.00 95.75 82 SER A C 1
ATOM 623 O O . SER A 1 82 ? -5.610 -3.012 15.814 1.00 95.75 82 SER A O 1
ATOM 625 N N . LYS A 1 83 ? -5.326 -2.154 13.746 1.00 96.19 83 LYS A N 1
ATOM 626 C CA . LYS A 1 83 ? -3.859 -2.156 13.709 1.00 96.19 83 LYS A CA 1
ATOM 627 C C . LYS A 1 83 ? -3.381 -0.776 13.290 1.00 96.19 83 LYS A C 1
ATOM 629 O O . LYS A 1 83 ? -3.623 -0.366 12.157 1.00 96.19 83 LYS A O 1
ATOM 634 N N . GLU A 1 84 ? -2.761 -0.056 14.214 1.00 95.75 84 GLU A N 1
ATOM 635 C CA . GLU A 1 84 ? -2.346 1.333 14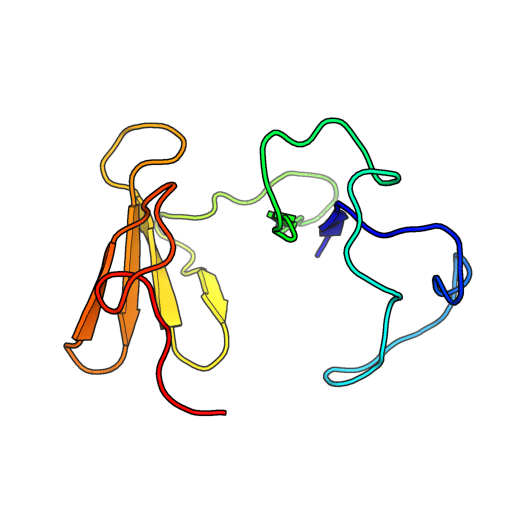.015 1.00 95.75 84 GLU A CA 1
ATOM 636 C C . GLU A 1 84 ? -1.031 1.432 13.244 1.00 95.75 84 GLU A C 1
ATOM 638 O O . GLU A 1 84 ? -0.129 0.601 13.392 1.00 95.75 84 GLU A O 1
ATOM 643 N N . ALA A 1 85 ? -0.941 2.449 12.391 1.00 94.12 85 ALA A N 1
ATOM 644 C CA . ALA A 1 85 ? 0.272 2.796 11.685 1.00 94.12 85 ALA A CA 1
ATOM 645 C C . ALA A 1 85 ? 1.347 3.220 12.690 1.00 94.12 85 ALA A C 1
ATOM 647 O O . ALA A 1 85 ? 1.130 4.043 13.572 1.00 94.12 85 ALA A O 1
ATOM 648 N N . CYS A 1 86 ? 2.529 2.642 12.544 1.00 91.12 86 CYS A N 1
ATOM 649 C CA . CYS A 1 86 ? 3.664 2.914 13.405 1.00 91.12 86 CYS A CA 1
ATOM 650 C C . CYS A 1 86 ? 4.941 2.681 12.607 1.00 91.12 86 CYS A C 1
ATOM 652 O O . CYS A 1 86 ? 5.018 1.722 11.837 1.00 91.12 86 CYS A O 1
ATOM 654 N N . GLU A 1 87 ? 5.958 3.512 12.828 1.00 88.88 87 GLU A N 1
ATOM 655 C CA . GLU A 1 87 ? 7.305 3.282 12.285 1.00 88.88 87 GLU A CA 1
ATOM 656 C C . GLU A 1 87 ? 8.021 2.095 12.968 1.00 88.88 87 GLU A C 1
ATOM 658 O O . GLU A 1 87 ? 9.077 1.646 12.519 1.00 88.88 87 GLU A O 1
ATOM 663 N N . CYS A 1 88 ? 7.445 1.567 14.051 1.00 88.94 88 CYS A N 1
ATOM 664 C CA . CYS A 1 88 ? 7.931 0.407 14.786 1.00 88.94 88 CYS A CA 1
ATOM 665 C C . CYS A 1 88 ? 7.693 -0.922 14.048 1.00 88.94 88 CYS A C 1
ATOM 667 O O . CYS A 1 88 ? 6.940 -1.014 13.078 1.00 88.94 88 CYS A O 1
ATOM 669 N N . ARG A 1 89 ? 8.346 -1.986 14.527 1.00 88.12 89 ARG A N 1
ATOM 670 C CA . ARG A 1 89 ? 8.153 -3.370 14.069 1.00 88.12 89 ARG A CA 1
ATOM 671 C C . ARG A 1 89 ? 7.712 -4.208 15.261 1.00 88.12 89 ARG A C 1
ATOM 673 O O . ARG A 1 89 ? 8.541 -4.875 15.870 1.00 88.12 89 ARG A O 1
ATOM 680 N N . ASP A 1 90 ? 6.431 -4.126 15.597 1.00 90.19 90 ASP A N 1
ATOM 681 C CA . ASP A 1 90 ? 5.885 -4.687 16.833 1.00 90.19 90 ASP A CA 1
ATOM 682 C C . ASP A 1 90 ? 4.549 -5.401 16.601 1.00 90.19 90 ASP A C 1
ATOM 684 O O . ASP A 1 90 ? 3.921 -5.314 15.547 1.00 90.19 90 ASP A O 1
ATOM 688 N N . GLU A 1 91 ? 4.064 -6.111 17.617 1.00 89.69 91 GLU A N 1
ATOM 689 C CA . GLU A 1 91 ? 2.775 -6.810 17.541 1.00 89.69 91 GLU A CA 1
ATOM 690 C C . GLU A 1 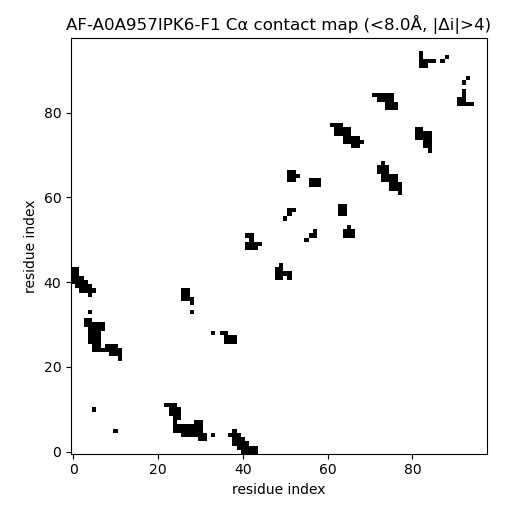91 ? 1.585 -5.860 17.307 1.00 89.69 91 GLU A C 1
ATOM 692 O O . GLU A 1 91 ? 0.551 -6.267 16.761 1.00 89.69 91 GLU A O 1
ATOM 697 N N . ILE A 1 92 ? 1.736 -4.582 17.675 1.00 90.62 92 ILE A N 1
ATOM 698 C CA . ILE A 1 92 ? 0.712 -3.544 17.508 1.00 90.62 92 ILE A CA 1
ATOM 699 C C . ILE A 1 92 ? 0.351 -3.303 16.037 1.00 90.62 92 ILE A C 1
ATOM 701 O O . ILE A 1 92 ? -0.825 -3.109 15.734 1.00 90.62 92 ILE A O 1
ATOM 705 N N . ASN A 1 93 ? 1.327 -3.384 15.128 1.00 90.44 93 ASN A N 1
ATOM 706 C CA . ASN A 1 93 ? 1.142 -3.177 13.691 1.00 90.44 93 ASN A CA 1
ATOM 707 C C . ASN A 1 93 ? 1.374 -4.450 12.858 1.00 90.44 93 ASN A C 1
ATOM 709 O O . ASN A 1 93 ? 1.213 -4.431 11.638 1.00 90.44 93 ASN A O 1
ATOM 713 N N . ALA A 1 94 ? 1.683 -5.577 13.504 1.00 92.19 94 ALA A N 1
ATOM 714 C CA . ALA A 1 94 ? 1.711 -6.877 12.852 1.00 92.19 94 ALA A CA 1
ATOM 715 C C . ALA A 1 94 ? 0.306 -7.292 12.386 1.00 92.19 94 ALA A C 1
ATOM 717 O O . ALA A 1 94 ? -0.651 -7.284 13.168 1.00 92.19 94 ALA A O 1
ATOM 718 N N . ILE A 1 95 ? 0.203 -7.713 11.123 1.00 88.12 95 ILE A N 1
ATOM 719 C CA . ILE A 1 95 ? -0.988 -8.356 10.563 1.00 88.12 95 ILE A CA 1
ATOM 720 C C . ILE A 1 95 ? -0.844 -9.873 10.759 1.00 88.12 95 ILE A C 1
ATOM 722 O O . ILE A 1 95 ? -0.030 -10.491 10.071 1.00 88.12 95 ILE A O 1
ATOM 726 N N . PRO A 1 96 ? -1.565 -10.482 11.720 1.00 76.31 96 PRO A N 1
ATOM 727 C CA . PRO A 1 96 ? -1.466 -11.912 11.976 1.00 76.31 96 PRO A CA 1
ATOM 728 C C . PRO A 1 96 ? -2.141 -12.705 10.852 1.00 76.31 96 PRO A C 1
ATOM 730 O O . PRO A 1 96 ? -3.237 -12.357 10.419 1.00 76.31 96 PRO A O 1
ATOM 733 N N . GLY A 1 97 ? -1.506 -13.799 10.432 1.00 66.00 97 GLY A N 1
ATOM 734 C CA . GLY A 1 97 ? -2.055 -14.723 9.441 1.00 66.00 97 GLY A CA 1
ATOM 735 C C . GLY A 1 97 ? -1.811 -14.294 7.993 1.00 66.00 97 GLY A C 1
ATOM 736 O O . GLY A 1 97 ? -2.545 -13.485 7.427 1.00 66.00 97 GLY A O 1
ATOM 737 N N . GLN A 1 98 ? -0.803 -14.917 7.385 1.00 49.44 98 GLN A N 1
ATOM 738 C CA . GLN A 1 98 ? -0.959 -15.525 6.064 1.00 49.44 98 GLN A CA 1
ATOM 739 C C . GLN A 1 98 ? -1.068 -17.032 6.267 1.00 49.44 98 GLN A C 1
ATOM 741 O O . GLN A 1 98 ? -0.349 -17.536 7.162 1.00 49.44 98 GLN A O 1
#